Protein AF-A0A166N211-F1 (afdb_monomer_lite)

Radius of gyration: 33.01 Å; chains: 1; bounding box: 66×39×93 Å

Structure (mmCIF, N/CA/C/O backbone):
data_AF-A0A166N211-F1
#
_entry.id   AF-A0A166N211-F1
#
loop_
_atom_site.group_PDB
_atom_site.id
_atom_site.type_symbol
_atom_site.label_atom_id
_atom_site.label_alt_id
_atom_site.label_comp_id
_atom_site.label_asym_id
_atom_site.label_entity_id
_atom_site.label_seq_id
_atom_site.pdbx_PDB_ins_code
_atom_site.Cartn_x
_atom_site.Cartn_y
_atom_site.Cartn_z
_atom_site.occupancy
_atom_site.B_iso_or_equiv
_atom_site.auth_seq_id
_atom_site.auth_comp_id
_atom_site.auth_asym_id
_atom_site.auth_atom_id
_atom_site.pdbx_PDB_model_num
ATOM 1 N N . GLY A 1 1 ? 9.469 12.261 39.235 1.00 60.38 1 GLY A N 1
ATOM 2 C CA . GLY A 1 1 ? 8.439 11.315 38.749 1.00 60.38 1 GLY A CA 1
ATOM 3 C C . GLY A 1 1 ? 7.084 11.962 38.480 1.00 60.38 1 GLY A C 1
ATOM 4 O O . GLY A 1 1 ? 6.558 11.818 37.386 1.00 60.38 1 GLY A O 1
ATOM 5 N N . THR A 1 2 ? 6.512 12.691 39.442 1.00 80.88 2 THR A N 1
ATOM 6 C CA . THR A 1 2 ? 5.112 13.176 39.420 1.00 80.88 2 THR A CA 1
ATOM 7 C C . THR A 1 2 ? 4.843 14.361 38.487 1.00 80.88 2 THR A C 1
ATOM 9 O O . THR A 1 2 ? 3.782 14.424 37.873 1.00 80.88 2 THR A O 1
ATOM 12 N N . HIS A 1 3 ? 5.806 15.270 38.308 1.00 84.81 3 HIS A N 1
ATOM 13 C CA . HIS A 1 3 ? 5.633 16.460 37.462 1.00 84.81 3 HIS A CA 1
ATOM 14 C C . HIS A 1 3 ? 5.377 16.117 35.982 1.00 84.81 3 HIS A C 1
ATOM 16 O O . HIS A 1 3 ? 4.480 16.676 35.352 1.00 84.81 3 HIS A O 1
ATOM 22 N N . MET A 1 4 ? 6.117 15.144 35.436 1.00 86.56 4 MET A N 1
ATOM 23 C CA . MET A 1 4 ? 5.914 14.669 34.061 1.00 86.56 4 MET A CA 1
ATOM 24 C C . MET A 1 4 ? 4.556 13.983 33.895 1.00 86.56 4 MET A C 1
ATOM 26 O O . MET A 1 4 ? 3.842 14.265 32.937 1.00 86.56 4 MET A O 1
ATOM 30 N N . HIS A 1 5 ? 4.160 13.151 34.860 1.00 86.00 5 HIS A N 1
ATOM 31 C CA . HIS A 1 5 ? 2.848 12.507 34.869 1.00 86.00 5 HIS A CA 1
ATOM 32 C C . HIS A 1 5 ? 1.702 13.533 34.896 1.00 86.00 5 HIS A C 1
ATOM 34 O O . HIS A 1 5 ? 0.775 13.453 34.089 1.00 86.00 5 HIS A O 1
ATOM 40 N N . GLN A 1 6 ? 1.807 14.554 35.752 1.00 89.06 6 GLN A N 1
ATOM 41 C CA . GLN A 1 6 ? 0.807 15.615 35.855 1.00 89.06 6 GLN A CA 1
ATOM 42 C C . GLN A 1 6 ? 0.706 16.437 34.566 1.00 89.06 6 GLN A C 1
ATOM 44 O O . GLN A 1 6 ? -0.396 16.757 34.112 1.00 89.06 6 GLN A O 1
ATOM 49 N N . ARG A 1 7 ? 1.848 16.740 33.935 1.00 89.81 7 ARG A N 1
ATOM 50 C CA . ARG A 1 7 ? 1.893 17.431 32.642 1.00 89.81 7 ARG A CA 1
ATOM 51 C C . ARG A 1 7 ? 1.179 16.622 31.556 1.00 89.81 7 ARG A C 1
ATOM 53 O O . ARG A 1 7 ? 0.383 17.193 30.811 1.00 89.81 7 ARG A O 1
ATOM 60 N N . THR A 1 8 ? 1.397 15.307 31.513 1.00 86.81 8 THR A N 1
ATOM 61 C CA . THR A 1 8 ? 0.704 14.398 30.588 1.00 86.81 8 THR A CA 1
ATOM 62 C C . THR A 1 8 ? -0.803 14.373 30.846 1.00 86.81 8 THR A C 1
ATOM 64 O O . THR A 1 8 ? -1.574 14.599 29.915 1.00 86.81 8 THR A O 1
ATOM 67 N N . ILE A 1 9 ? -1.248 14.200 32.097 1.00 87.00 9 ILE A N 1
ATOM 68 C CA . ILE A 1 9 ? -2.682 14.193 32.441 1.00 87.00 9 ILE A CA 1
ATOM 69 C C . ILE A 1 9 ? -3.358 15.510 32.052 1.00 87.00 9 ILE A C 1
ATOM 71 O O . ILE A 1 9 ? -4.445 15.500 31.477 1.00 87.00 9 ILE A O 1
ATOM 75 N N . ASN A 1 10 ? -2.731 16.652 32.335 1.00 88.62 10 ASN A N 1
ATOM 76 C CA . ASN A 1 10 ? -3.302 17.956 32.003 1.00 88.62 10 ASN A CA 1
ATOM 77 C C . ASN A 1 10 ? -3.407 18.164 30.485 1.00 88.62 10 ASN A C 1
ATOM 79 O O . ASN A 1 10 ? -4.421 18.670 30.000 1.00 88.62 10 ASN A O 1
ATOM 83 N N . ALA A 1 11 ? -2.403 17.721 29.723 1.00 87.81 11 ALA A N 1
ATOM 84 C CA . ALA A 1 11 ? -2.455 17.739 28.264 1.00 87.81 11 ALA A CA 1
ATOM 85 C C . ALA A 1 11 ? -3.577 16.839 27.717 1.00 87.81 11 ALA A C 1
ATOM 87 O O . ALA A 1 11 ? -4.285 17.246 26.794 1.00 87.81 11 ALA A O 1
ATOM 88 N N . MET A 1 12 ? -3.787 15.658 28.311 1.00 85.94 12 MET A N 1
ATOM 89 C CA . MET A 1 12 ? -4.898 14.766 27.962 1.00 85.94 12 MET A CA 1
ATOM 90 C C . MET A 1 12 ? -6.252 15.418 28.265 1.00 85.94 12 MET A C 1
ATOM 92 O O . MET A 1 12 ? -7.091 15.506 27.372 1.00 85.94 12 MET A O 1
ATOM 96 N N . LYS A 1 13 ? -6.436 15.969 29.475 1.00 87.31 13 LYS A N 1
ATOM 97 C CA . LYS A 1 13 ? -7.666 16.673 29.884 1.00 87.31 13 LYS A CA 1
ATOM 98 C C . LYS A 1 13 ? -8.019 17.824 28.943 1.00 87.31 13 LYS A C 1
ATOM 100 O O . LYS A 1 13 ? -9.185 17.995 28.604 1.00 87.31 13 LYS A O 1
ATOM 105 N N . LYS A 1 14 ? -7.021 18.582 28.474 1.00 91.00 14 LYS A N 1
ATOM 106 C CA . LYS A 1 14 ? -7.228 19.680 27.516 1.00 91.00 14 LYS A CA 1
ATOM 107 C C . LYS A 1 14 ? -7.775 19.193 26.167 1.00 91.00 14 LYS A C 1
ATOM 109 O O . LYS A 1 14 ? -8.481 19.937 25.495 1.00 91.00 14 LYS A O 1
ATOM 114 N N . ARG A 1 15 ? -7.461 17.957 25.762 1.00 89.25 15 ARG A N 1
ATOM 115 C CA . ARG A 1 15 ? -7.912 17.360 24.493 1.00 89.25 15 ARG A CA 1
ATOM 116 C C . ARG A 1 15 ? -9.254 16.636 24.606 1.00 89.25 15 ARG A C 1
ATOM 118 O O . ARG A 1 15 ? -9.926 16.493 23.587 1.00 89.25 15 ARG A O 1
ATOM 125 N N . THR A 1 16 ? -9.661 16.229 25.812 1.00 89.94 16 THR A N 1
ATOM 126 C CA . THR A 1 16 ? -10.916 15.500 26.057 1.00 89.94 16 THR A CA 1
ATOM 127 C C . THR A 1 16 ? -12.136 16.138 25.379 1.00 89.94 16 THR A C 1
ATOM 129 O O . THR A 1 16 ? -12.809 15.422 24.644 1.00 89.94 16 THR A O 1
ATOM 132 N N . PRO A 1 17 ? -12.408 17.456 25.499 1.00 92.12 17 PRO A N 1
ATOM 133 C CA . PRO A 1 17 ? -13.598 18.053 24.886 1.00 92.12 17 PRO A CA 1
ATOM 134 C C . PRO A 1 17 ? -13.617 17.934 23.359 1.00 92.12 17 PRO A C 1
ATOM 136 O O . PRO A 1 17 ? -14.657 17.649 22.764 1.00 92.12 17 PRO A O 1
ATOM 139 N N . THR A 1 18 ? -12.459 18.117 22.720 1.00 93.44 18 THR A N 1
ATOM 140 C CA . THR A 1 18 ? -12.312 17.991 21.266 1.00 93.44 18 THR A CA 1
ATOM 141 C C . THR A 1 18 ? -12.567 16.558 20.814 1.00 93.44 18 THR A C 1
ATOM 143 O O . THR A 1 18 ? -13.309 16.347 19.856 1.00 93.44 18 THR A O 1
ATOM 146 N N . ILE A 1 19 ? -12.011 15.575 21.529 1.00 92.31 19 ILE A N 1
ATOM 147 C CA . ILE A 1 19 ? -12.216 14.151 21.234 1.00 92.31 19 ILE A CA 1
ATOM 148 C C . ILE A 1 19 ? -13.693 13.782 21.421 1.00 92.31 19 ILE A C 1
ATOM 150 O O . ILE A 1 19 ? -14.293 13.190 20.529 1.00 92.31 19 ILE A O 1
ATOM 154 N N . THR A 1 20 ? -14.323 14.200 22.520 1.00 93.62 20 THR A N 1
ATOM 155 C CA . THR A 1 20 ? -15.753 13.952 22.759 1.00 93.62 20 THR A CA 1
ATOM 156 C C . THR A 1 20 ? -16.630 14.581 21.673 1.00 93.62 20 THR A C 1
ATOM 158 O O . THR A 1 20 ? -17.598 13.963 21.234 1.00 93.62 20 THR A O 1
ATOM 161 N N . ARG A 1 21 ? -16.299 15.788 21.192 1.00 95.19 21 ARG A N 1
ATOM 162 C CA . ARG A 1 21 ? -17.009 16.413 20.064 1.00 95.19 21 ARG A CA 1
ATOM 163 C C . ARG A 1 21 ? -16.846 15.605 18.774 1.00 95.19 21 ARG A C 1
ATOM 165 O O . ARG A 1 21 ? -17.828 15.421 18.060 1.00 95.19 21 ARG A O 1
ATOM 172 N N . ALA A 1 22 ? -15.645 15.105 18.492 1.00 94.81 22 ALA A N 1
ATOM 173 C CA . ALA A 1 22 ? -15.400 14.248 17.335 1.00 94.81 22 ALA A CA 1
ATOM 174 C C . ALA A 1 22 ? -16.213 12.943 17.409 1.00 94.81 22 ALA A C 1
ATOM 176 O O . ALA A 1 22 ? -16.868 12.592 16.432 1.00 94.81 22 ALA A O 1
ATOM 177 N N . ILE A 1 23 ? -16.261 12.294 18.580 1.00 94.31 23 ILE A N 1
ATOM 178 C CA . ILE A 1 23 ? -17.071 11.085 18.807 1.00 94.31 23 ILE A CA 1
ATOM 179 C C . ILE A 1 23 ? -18.559 11.366 18.575 1.00 94.31 23 ILE A C 1
ATOM 181 O O . ILE A 1 23 ? -19.226 10.611 17.875 1.00 94.31 23 ILE A O 1
ATOM 185 N N . LYS A 1 24 ? -19.088 12.482 19.096 1.00 96.19 24 LYS A N 1
ATOM 186 C CA . LYS A 1 24 ? -20.490 12.873 18.861 1.00 96.19 24 LYS A CA 1
ATOM 187 C C . LYS A 1 24 ? -20.800 13.037 17.372 1.00 96.19 24 LYS A C 1
ATOM 189 O O . LYS A 1 24 ? -21.819 12.535 16.905 1.00 96.19 24 LYS A O 1
ATOM 194 N N . ASN A 1 25 ? -19.920 13.711 16.632 1.00 96.81 25 ASN A N 1
ATOM 195 C CA . ASN A 1 25 ? -20.077 13.885 15.188 1.00 96.81 25 ASN A CA 1
ATOM 196 C C . ASN A 1 25 ? -20.030 12.541 14.450 1.00 96.81 25 ASN A C 1
ATOM 198 O O . ASN A 1 25 ? -20.858 12.294 13.577 1.00 96.81 25 ASN A O 1
ATOM 202 N N . TYR A 1 26 ? -19.096 11.665 14.820 1.00 94.38 26 TYR A N 1
ATOM 203 C CA . TYR A 1 26 ? -18.985 10.321 14.259 1.00 94.38 26 TYR A CA 1
ATOM 204 C C . TYR A 1 26 ? -20.253 9.489 14.507 1.00 94.38 26 TYR A C 1
ATOM 206 O O . TYR A 1 26 ? -20.821 8.943 13.563 1.00 94.38 26 TYR A O 1
ATOM 214 N N . ASN A 1 27 ? -20.766 9.460 15.741 1.00 95.31 27 ASN A N 1
ATOM 215 C CA . ASN A 1 27 ? -21.992 8.726 16.071 1.00 95.31 27 ASN A CA 1
ATOM 216 C C . ASN A 1 27 ? -23.205 9.275 15.304 1.00 95.31 27 ASN A C 1
ATOM 218 O O . ASN A 1 27 ? -24.021 8.503 14.803 1.00 95.31 27 ASN A O 1
ATOM 222 N N . ALA A 1 28 ? -23.299 10.599 15.131 1.00 96.56 28 ALA A N 1
ATOM 223 C CA . ALA A 1 28 ? -24.345 11.210 14.310 1.00 96.56 28 ALA A CA 1
ATOM 224 C C . ALA A 1 28 ? -24.273 10.755 12.839 1.00 96.56 28 ALA A C 1
ATOM 226 O O . ALA A 1 28 ? -25.307 10.508 12.213 1.00 96.56 28 ALA A O 1
ATOM 227 N N . LEU A 1 29 ? -23.065 10.594 12.286 1.00 95.75 29 LEU A N 1
ATOM 228 C CA . LEU A 1 29 ? -22.868 10.039 10.945 1.00 95.75 29 LEU A CA 1
ATOM 229 C C . LEU A 1 29 ? -23.247 8.556 10.877 1.00 95.75 29 LEU A C 1
ATOM 231 O O . LEU A 1 29 ? -23.920 8.163 9.927 1.00 95.75 29 LEU A O 1
ATOM 235 N N . CYS A 1 30 ? -22.902 7.755 11.889 1.00 93.19 30 CYS A N 1
ATOM 236 C CA . CYS A 1 30 ? -23.312 6.348 11.970 1.00 93.19 30 CYS A CA 1
ATOM 237 C C . CYS A 1 30 ? -24.841 6.214 11.961 1.00 93.19 30 CYS A C 1
ATOM 239 O O . CYS A 1 30 ? -25.397 5.420 11.203 1.00 93.19 30 CYS A O 1
ATOM 241 N N . GLN A 1 31 ? -25.546 7.054 12.723 1.00 94.62 31 GLN A N 1
ATOM 242 C CA . GLN A 1 31 ? -27.011 7.094 12.722 1.00 94.62 31 GLN A CA 1
ATOM 243 C C . GLN A 1 31 ? -27.583 7.539 11.371 1.00 94.62 31 GLN A C 1
ATOM 245 O O . GLN A 1 31 ? -28.560 6.961 10.891 1.00 94.62 31 GLN A O 1
ATOM 250 N N . LYS A 1 32 ? -26.973 8.541 10.725 1.00 94.94 32 LYS A N 1
ATOM 251 C CA . LYS A 1 32 ? -27.371 8.974 9.378 1.00 94.94 32 LYS A CA 1
ATOM 252 C C . LYS A 1 32 ? -27.195 7.845 8.358 1.00 94.94 32 LYS A C 1
ATOM 254 O O . LYS A 1 32 ? -28.096 7.620 7.557 1.00 94.94 32 LYS A O 1
ATOM 259 N N . LEU A 1 33 ? -26.086 7.110 8.418 1.00 92.06 33 LEU A N 1
ATOM 260 C CA . LEU A 1 33 ? -25.819 5.962 7.549 1.00 92.06 33 LEU A CA 1
ATOM 261 C C . LEU A 1 33 ? -26.825 4.831 7.770 1.00 92.06 33 LEU A C 1
ATOM 263 O O . LEU A 1 33 ? -27.360 4.313 6.795 1.00 92.06 33 LEU A O 1
ATOM 267 N N . LYS A 1 34 ? -27.160 4.506 9.027 1.00 90.62 34 LYS A N 1
ATOM 268 C CA . LYS A 1 34 ? -28.210 3.523 9.353 1.00 90.62 34 LYS A CA 1
ATOM 269 C C . LYS A 1 34 ? -29.553 3.877 8.706 1.00 90.62 34 LYS A C 1
ATOM 271 O O . LYS A 1 34 ? -30.222 2.992 8.191 1.00 90.62 34 LYS A O 1
ATOM 276 N N . ARG A 1 35 ? -29.928 5.162 8.688 1.00 92.62 35 ARG A N 1
ATOM 277 C CA . ARG A 1 35 ? -31.180 5.640 8.067 1.00 92.62 35 ARG A CA 1
ATOM 278 C C . ARG A 1 35 ? -31.154 5.613 6.539 1.00 92.62 35 ARG A C 1
ATOM 280 O O . ARG A 1 35 ? -32.191 5.408 5.926 1.00 92.62 35 ARG A O 1
ATOM 287 N N . LEU A 1 36 ? -29.993 5.863 5.936 1.00 93.12 36 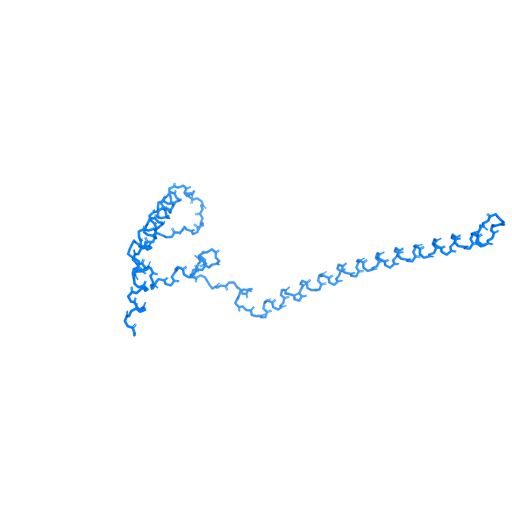LEU A N 1
ATOM 288 C CA . LEU A 1 36 ? -29.823 5.892 4.480 1.00 93.12 36 LEU A CA 1
ATOM 289 C C . LEU A 1 36 ? -29.537 4.511 3.877 1.00 93.12 36 LEU A C 1
ATOM 291 O O . LEU A 1 36 ? -29.488 4.392 2.655 1.00 93.12 36 LEU A O 1
ATOM 295 N N . ARG A 1 37 ? -29.314 3.482 4.705 1.00 89.00 37 ARG A N 1
ATOM 296 C CA . ARG A 1 37 ? -28.948 2.143 4.240 1.00 89.00 37 ARG A CA 1
ATOM 297 C C . ARG A 1 37 ? -30.079 1.536 3.395 1.00 89.00 37 ARG A C 1
ATOM 299 O O . ARG A 1 37 ? -31.174 1.334 3.918 1.00 89.00 37 ARG A O 1
ATOM 306 N N . PRO A 1 38 ? -29.813 1.175 2.125 1.00 90.94 38 PRO A N 1
ATOM 307 C CA . PRO A 1 38 ? -30.753 0.402 1.320 1.00 90.94 38 PRO A CA 1
ATOM 308 C C . PRO A 1 38 ? -30.982 -0.984 1.931 1.00 90.94 38 PRO A C 1
ATOM 310 O O . PRO A 1 38 ? -30.032 -1.609 2.407 1.00 90.94 38 PRO A O 1
ATOM 313 N N . SER A 1 39 ? -32.211 -1.503 1.853 1.00 84.06 39 SER A N 1
ATOM 314 C CA . SER A 1 39 ? -32.569 -2.845 2.349 1.00 84.06 39 SER A CA 1
ATOM 315 C C . SER A 1 39 ? -31.793 -3.979 1.668 1.00 84.06 39 SER A C 1
ATOM 317 O O . SER A 1 39 ? -31.639 -5.052 2.240 1.00 84.06 39 SER A O 1
ATOM 319 N N . THR A 1 40 ? -31.271 -3.734 0.467 1.00 87.62 40 THR A N 1
ATOM 320 C CA . THR A 1 40 ? -30.472 -4.682 -0.318 1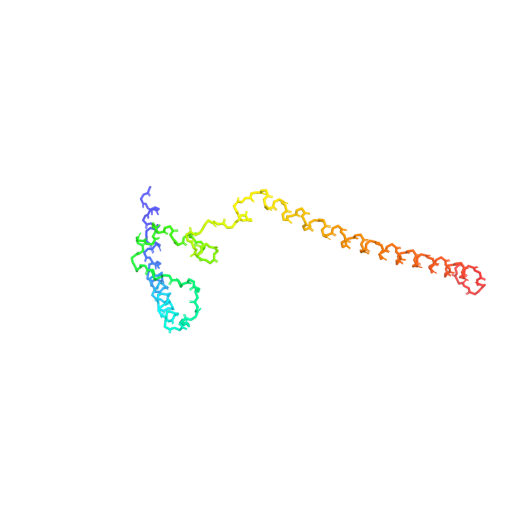.00 87.62 40 THR A CA 1
ATOM 321 C C . THR A 1 40 ? -28.989 -4.692 0.054 1.00 87.62 40 THR A C 1
ATOM 323 O O . THR A 1 40 ? -28.263 -5.593 -0.361 1.00 87.62 40 TH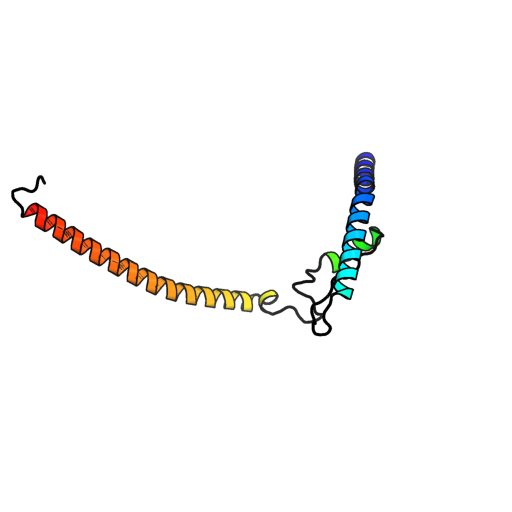R A O 1
ATOM 326 N N . SER A 1 41 ? -28.507 -3.702 0.812 1.00 81.25 41 SER A N 1
ATOM 327 C CA . SER A 1 41 ? -27.084 -3.589 1.128 1.00 81.25 41 SER A CA 1
ATOM 328 C C . SER A 1 41 ? -26.710 -4.485 2.303 1.00 81.25 41 SER A C 1
ATOM 330 O O . SER A 1 41 ? -27.219 -4.311 3.412 1.00 81.25 41 SER A O 1
ATOM 332 N N . GLN A 1 42 ? -25.762 -5.395 2.080 1.00 79.44 42 GLN A N 1
ATOM 333 C CA . GLN A 1 42 ? -25.148 -6.233 3.117 1.00 79.44 42 GLN A CA 1
ATOM 334 C C . GLN A 1 42 ? -23.892 -5.596 3.733 1.00 79.44 42 GLN A C 1
ATOM 336 O O . GLN A 1 42 ? -23.289 -6.181 4.625 1.00 79.44 42 GLN A O 1
ATOM 341 N N . PHE A 1 43 ? -23.509 -4.390 3.295 1.00 78.12 43 PHE A N 1
ATOM 342 C CA . PHE A 1 43 ? -22.290 -3.737 3.765 1.00 78.12 43 PHE A CA 1
ATOM 343 C C . PHE A 1 43 ? -22.321 -3.520 5.294 1.00 78.12 43 PHE A C 1
ATOM 345 O O . PHE A 1 43 ? -23.330 -3.016 5.812 1.00 78.12 43 PHE A O 1
ATOM 352 N N . PRO A 1 44 ? -21.250 -3.888 6.024 1.00 78.19 44 PRO A N 1
ATOM 353 C CA . PRO A 1 44 ? -21.155 -3.692 7.468 1.00 78.19 44 PRO A CA 1
ATOM 354 C C . PRO A 1 44 ? -21.239 -2.199 7.792 1.00 78.19 44 PRO A C 1
ATOM 356 O O . PRO A 1 44 ? -20.539 -1.372 7.207 1.00 78.19 44 PRO A O 1
ATOM 359 N N . LEU A 1 45 ? -22.117 -1.825 8.720 1.00 84.44 45 LEU A N 1
ATOM 360 C CA . LEU A 1 45 ? -22.188 -0.437 9.162 1.00 84.44 45 LEU A CA 1
ATOM 361 C C . LEU A 1 45 ? -21.226 -0.211 10.328 1.00 84.44 45 LEU A C 1
ATOM 363 O O . LEU A 1 45 ? -21.124 -1.077 11.194 1.00 84.44 45 LEU A O 1
ATOM 367 N N . PRO A 1 46 ? -20.580 0.964 10.399 1.00 86.12 46 PRO A N 1
ATOM 368 C CA . PRO A 1 46 ? -19.797 1.335 11.565 1.00 86.12 46 PRO A CA 1
ATOM 369 C C . PRO A 1 46 ? -20.667 1.384 12.830 1.00 86.12 46 PRO A C 1
ATOM 371 O O . PRO A 1 46 ? -21.818 1.842 12.803 1.00 86.12 46 PRO A O 1
ATOM 374 N N . GLU A 1 47 ? -20.098 0.927 13.942 1.00 85.88 47 GLU A N 1
ATOM 375 C CA . GLU A 1 47 ? -20.735 0.959 15.257 1.00 85.88 47 GLU A CA 1
ATOM 376 C C . GLU A 1 47 ? -20.517 2.299 15.960 1.00 85.88 47 GLU A C 1
ATOM 378 O O . GLU A 1 47 ? -19.497 2.961 15.790 1.00 85.88 47 GLU A O 1
ATOM 383 N N . GLU A 1 48 ? -21.483 2.704 16.782 1.00 90.62 48 GLU A N 1
ATOM 384 C CA . GLU A 1 48 ? -21.370 3.933 17.566 1.00 90.62 48 GLU A CA 1
ATOM 385 C C . GLU A 1 48 ? -20.362 3.755 18.708 1.00 90.62 48 GLU A C 1
ATOM 387 O O . GLU A 1 48 ? -20.351 2.745 19.408 1.00 90.62 48 GLU A O 1
ATOM 392 N N . LEU A 1 49 ? -19.529 4.770 18.926 1.00 91.69 49 LEU A N 1
ATOM 393 C CA . LEU A 1 49 ? -18.495 4.758 19.953 1.00 91.69 49 LEU A CA 1
ATOM 394 C C . LEU A 1 49 ? -19.021 5.296 21.286 1.00 91.69 49 LEU A C 1
ATOM 396 O O . LEU A 1 49 ? -19.804 6.249 21.331 1.00 91.69 49 LEU A O 1
ATOM 400 N N . SER A 1 50 ? -18.524 4.734 22.390 1.00 90.25 50 SER A N 1
ATOM 401 C CA . SER A 1 50 ? -18.804 5.254 23.731 1.00 90.25 50 SER A CA 1
ATOM 402 C C . SER A 1 50 ? -18.268 6.679 23.902 1.00 90.25 50 SER A C 1
ATOM 404 O O . SER A 1 50 ? -17.156 7.000 23.485 1.00 90.25 50 SER A O 1
ATOM 406 N N . LEU A 1 51 ? -19.047 7.541 24.561 1.00 89.38 51 LEU A N 1
ATOM 407 C CA . LEU A 1 51 ? -18.610 8.893 24.925 1.00 89.38 51 LEU A CA 1
ATOM 408 C C . LEU A 1 51 ? -17.628 8.901 26.103 1.00 89.38 51 LEU A C 1
ATOM 410 O O . LEU A 1 51 ? -16.923 9.895 26.298 1.00 89.38 51 LEU A O 1
ATOM 414 N N . ASP A 1 52 ? -17.570 7.817 26.877 1.00 89.19 52 ASP A N 1
ATOM 415 C CA . ASP A 1 52 ? -16.558 7.648 27.911 1.00 89.19 52 ASP A CA 1
ATOM 416 C C . ASP A 1 52 ? -15.272 7.078 27.300 1.00 89.19 52 ASP A C 1
ATOM 418 O O . ASP A 1 52 ? -15.177 5.914 26.901 1.00 89.19 52 ASP A O 1
ATOM 422 N N . LEU A 1 53 ? -14.246 7.931 27.272 1.00 85.81 53 LEU A N 1
ATOM 423 C CA . LEU A 1 53 ? -12.936 7.628 26.703 1.00 85.81 53 LEU A CA 1
ATOM 424 C C . LEU A 1 53 ? -12.236 6.445 27.386 1.00 85.81 53 LEU A C 1
ATOM 426 O O . LEU A 1 53 ? -11.357 5.837 26.777 1.00 85.81 53 LEU A O 1
ATOM 430 N N . LYS A 1 54 ? -12.596 6.099 28.630 1.00 84.88 54 LYS A N 1
ATOM 431 C CA . LYS A 1 54 ? -12.023 4.928 29.312 1.00 84.88 54 LYS A CA 1
ATOM 432 C C . LYS A 1 54 ? -12.415 3.629 28.620 1.00 84.88 54 LYS A C 1
ATOM 434 O O . LYS A 1 54 ? -11.566 2.754 28.472 1.00 84.88 54 LYS A O 1
ATOM 439 N N . HIS A 1 55 ? -13.663 3.534 28.164 1.00 85.31 55 HIS A N 1
ATOM 440 C CA . HIS A 1 55 ? -14.144 2.375 27.419 1.00 85.31 55 HIS A CA 1
ATOM 441 C C . HIS A 1 55 ? -13.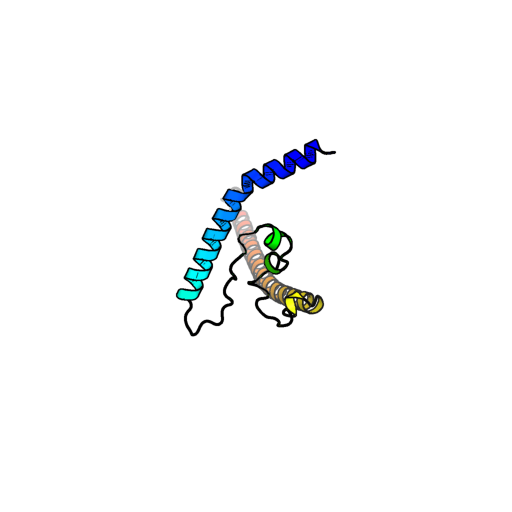476 2.274 26.047 1.00 85.31 55 HIS A C 1
ATOM 443 O O . HIS A 1 55 ? -13.167 1.174 25.610 1.00 85.31 55 HIS A O 1
ATOM 449 N N . LEU A 1 56 ? -13.171 3.408 25.408 1.00 84.31 56 LEU A N 1
ATOM 450 C CA . LEU A 1 56 ? -12.455 3.420 24.129 1.00 84.31 56 LEU A CA 1
ATOM 451 C C . LEU A 1 56 ? -10.991 2.999 24.263 1.00 84.31 56 LEU A C 1
ATOM 453 O O . LEU A 1 56 ? -10.458 2.357 23.367 1.00 84.31 56 LEU A O 1
ATOM 457 N N . ARG A 1 57 ? -10.333 3.331 25.379 1.00 80.19 57 ARG A N 1
ATOM 458 C CA . ARG A 1 57 ? -8.910 3.016 25.575 1.00 80.19 57 ARG A CA 1
ATOM 459 C C . ARG A 1 57 ? -8.610 1.517 25.489 1.00 80.19 57 ARG A C 1
ATOM 461 O O . ARG A 1 57 ? -7.530 1.154 25.043 1.00 80.19 57 ARG A O 1
ATOM 468 N N . ASN A 1 58 ? -9.540 0.683 25.943 1.00 77.31 58 ASN A N 1
ATOM 469 C CA . ASN A 1 58 ? -9.373 -0.767 26.007 1.00 77.31 58 ASN A CA 1
ATOM 470 C C . ASN A 1 58 ? -10.242 -1.492 24.962 1.00 77.31 58 ASN A C 1
ATOM 472 O O . ASN A 1 58 ? -10.535 -2.671 25.135 1.00 77.31 58 ASN A O 1
ATOM 476 N N . ASN A 1 59 ? -10.734 -0.786 23.939 1.00 79.88 59 ASN A N 1
ATOM 477 C CA . ASN A 1 59 ? -11.587 -1.389 22.925 1.00 79.88 59 ASN A CA 1
ATOM 478 C C . ASN A 1 59 ? -10.753 -1.861 21.728 1.00 79.88 59 ASN A C 1
ATOM 480 O O . ASN A 1 59 ? -10.409 -1.064 20.854 1.00 79.88 59 ASN A O 1
ATOM 484 N N . ASP A 1 60 ? -10.479 -3.163 21.674 1.00 73.56 60 ASP A N 1
ATOM 485 C CA . ASP A 1 60 ? -9.714 -3.788 20.591 1.00 73.56 60 ASP A CA 1
ATOM 486 C C . ASP A 1 60 ? -10.382 -3.636 19.217 1.00 73.56 60 ASP A C 1
ATOM 488 O O . ASP A 1 60 ? -9.692 -3.675 18.199 1.00 73.56 60 ASP A O 1
ATOM 492 N N . SER A 1 61 ? -11.702 -3.410 19.152 1.00 72.94 61 SER A N 1
ATOM 493 C CA . SER A 1 61 ? -12.399 -3.229 17.872 1.00 72.94 61 SER A CA 1
ATOM 494 C C . SER A 1 61 ? -11.997 -1.943 17.147 1.00 72.94 61 SER A C 1
ATOM 496 O O . SER A 1 61 ? -12.033 -1.910 15.921 1.00 72.94 61 SER A O 1
ATOM 498 N N . LEU A 1 62 ? -11.527 -0.916 17.868 1.00 75.50 62 LEU A N 1
ATOM 499 C CA . LEU A 1 62 ? -11.020 0.327 17.270 1.00 75.50 62 LEU A CA 1
ATOM 500 C C . LEU A 1 62 ? -9.737 0.124 16.460 1.00 75.50 62 LEU A C 1
ATOM 502 O O . LEU A 1 62 ? -9.425 0.938 15.594 1.00 75.50 62 LEU A O 1
ATOM 506 N N . MET A 1 63 ? -8.986 -0.931 16.776 1.00 73.94 63 MET A N 1
ATOM 507 C CA . MET A 1 63 ? -7.734 -1.280 16.107 1.00 73.94 63 MET A CA 1
ATOM 508 C C . MET A 1 63 ? -7.947 -2.327 15.006 1.00 73.94 63 MET A C 1
ATOM 510 O O . MET A 1 63 ? -6.995 -2.673 14.308 1.00 73.94 63 MET A O 1
ATOM 514 N N . ARG A 1 64 ? -9.175 -2.844 14.847 1.00 66.81 64 ARG A N 1
ATOM 515 C CA . ARG A 1 64 ? -9.527 -3.765 13.764 1.00 66.81 64 ARG A CA 1
ATOM 516 C C . ARG A 1 64 ? -9.824 -2.976 12.501 1.00 66.81 64 ARG A C 1
ATOM 518 O O . ARG A 1 64 ? -10.528 -1.968 12.529 1.00 66.81 64 ARG A O 1
ATOM 525 N N . ASP A 1 65 ? -9.324 -3.474 11.379 1.00 64.44 65 ASP A N 1
ATOM 526 C CA . ASP A 1 65 ? -9.664 -2.923 10.077 1.00 64.44 65 ASP A CA 1
ATOM 527 C C . ASP A 1 65 ? -11.056 -3.429 9.667 1.00 64.44 65 ASP A C 1
ATOM 529 O O . ASP A 1 65 ? -11.209 -4.472 9.025 1.00 64.44 65 ASP A O 1
ATOM 533 N N . VAL A 1 66 ? -12.087 -2.704 10.117 1.00 57.94 66 VAL A N 1
ATOM 534 C CA . VAL A 1 66 ? -13.517 -3.024 9.930 1.00 57.94 66 VAL A CA 1
ATOM 535 C C . VAL A 1 66 ? -13.876 -3.222 8.450 1.00 57.94 66 VAL A C 1
ATOM 537 O O . VAL A 1 66 ? -14.860 -3.885 8.138 1.00 57.94 66 VAL A O 1
ATOM 540 N N . TYR A 1 67 ? -13.071 -2.683 7.528 1.00 57.22 67 TYR A N 1
ATOM 541 C CA . TYR A 1 67 ? -13.310 -2.761 6.087 1.00 57.22 67 TYR A CA 1
ATOM 542 C C . TYR A 1 67 ? -12.579 -3.914 5.387 1.00 57.22 67 TYR A C 1
ATOM 544 O O . TYR A 1 67 ? -12.923 -4.230 4.249 1.00 57.22 67 TYR A O 1
ATOM 552 N N . ILE A 1 68 ? -11.606 -4.556 6.044 1.00 55.88 68 ILE A N 1
ATOM 553 C CA . ILE A 1 68 ? -10.874 -5.715 5.503 1.00 55.88 68 ILE A CA 1
ATOM 554 C C . ILE A 1 68 ? -11.400 -7.027 6.100 1.00 55.88 68 ILE A C 1
ATOM 556 O O . ILE A 1 68 ? -11.456 -8.035 5.402 1.00 55.88 68 ILE A O 1
ATOM 560 N N . ALA A 1 69 ? -11.816 -7.015 7.369 1.00 55.53 69 ALA A N 1
ATOM 561 C CA . ALA A 1 69 ? -12.246 -8.200 8.113 1.00 55.53 69 ALA A CA 1
ATOM 562 C C . ALA A 1 69 ? -13.632 -7.985 8.740 1.00 55.53 69 ALA A C 1
ATOM 564 O O . ALA A 1 69 ? -13.810 -8.054 9.953 1.00 55.53 69 ALA A O 1
ATOM 565 N N . ALA A 1 70 ? -14.614 -7.646 7.907 1.00 52.12 70 ALA A N 1
ATOM 566 C CA . ALA A 1 70 ? -15.977 -7.362 8.351 1.00 52.12 70 ALA A CA 1
ATOM 567 C C . ALA A 1 70 ? -16.790 -8.595 8.792 1.00 52.12 70 ALA A C 1
ATOM 569 O O . ALA A 1 70 ? -17.923 -8.431 9.243 1.00 52.12 70 ALA A O 1
ATOM 570 N N . GLY A 1 71 ? -16.260 -9.807 8.625 1.00 58.34 71 GLY A N 1
ATOM 571 C CA . GLY A 1 71 ? -16.923 -11.050 9.010 1.00 58.34 71 GLY A CA 1
ATOM 572 C C . GLY A 1 71 ? -16.164 -11.777 10.115 1.00 58.34 71 GLY A C 1
ATOM 573 O O . GLY A 1 71 ? -14.949 -11.632 10.226 1.00 58.34 71 GLY A O 1
ATOM 574 N N . ASP A 1 72 ? -16.884 -12.610 10.870 1.00 57.69 72 ASP A N 1
ATOM 575 C CA . ASP A 1 72 ? -16.306 -13.702 11.676 1.00 57.69 72 ASP A CA 1
ATOM 576 C C . ASP A 1 72 ? -15.687 -14.811 10.791 1.00 57.69 72 ASP A C 1
ATOM 578 O O . ASP A 1 72 ? -15.230 -15.835 11.295 1.00 57.69 72 ASP A O 1
ATOM 582 N N . ASP A 1 73 ? -15.686 -14.621 9.469 1.00 68.38 73 ASP A N 1
ATOM 583 C CA . ASP A 1 73 ? -15.071 -15.522 8.507 1.00 68.38 73 ASP A CA 1
ATOM 584 C C . ASP A 1 73 ? -13.545 -15.493 8.625 1.00 68.38 73 ASP A C 1
ATOM 586 O O . ASP A 1 73 ? -12.926 -14.445 8.849 1.00 68.38 73 ASP A O 1
ATOM 590 N N . ASP A 1 74 ? -12.929 -16.657 8.413 1.00 71.50 74 ASP A N 1
ATOM 591 C CA . ASP A 1 74 ? -11.477 -16.763 8.368 1.00 71.50 74 ASP A CA 1
ATOM 592 C C . ASP A 1 74 ? -10.907 -15.777 7.332 1.00 71.50 74 ASP A C 1
ATOM 594 O O . ASP A 1 74 ? -11.395 -15.706 6.195 1.00 71.50 74 ASP A O 1
ATOM 598 N N . PRO A 1 75 ? -9.857 -15.008 7.683 1.00 73.62 75 PRO A N 1
ATOM 599 C CA . PRO A 1 75 ? -9.308 -14.032 6.763 1.00 73.62 75 PRO A CA 1
ATOM 600 C C . PRO A 1 75 ? -8.799 -14.733 5.496 1.00 73.62 75 PRO A C 1
ATOM 602 O O . PRO A 1 75 ? -8.219 -15.823 5.576 1.00 73.62 75 PRO A O 1
ATOM 605 N N . PRO A 1 76 ? -8.960 -14.111 4.315 1.00 81.75 76 PRO A N 1
ATOM 606 C CA . PRO A 1 76 ? -8.687 -14.778 3.051 1.00 81.75 76 PRO A CA 1
ATOM 607 C C . PRO A 1 76 ? -7.223 -15.225 2.961 1.00 81.75 76 PRO A C 1
ATOM 609 O O . PRO A 1 76 ? -6.315 -14.532 3.420 1.00 81.75 76 PRO A O 1
ATOM 612 N N . ALA A 1 77 ? -6.973 -16.366 2.312 1.00 85.88 77 ALA A N 1
ATOM 613 C CA . ALA A 1 77 ? -5.654 -17.006 2.304 1.00 85.88 77 ALA A CA 1
ATOM 614 C C . ALA A 1 77 ? -4.532 -16.131 1.713 1.00 85.88 77 ALA A C 1
ATOM 616 O O . ALA A 1 77 ? -3.379 -16.248 2.113 1.00 85.88 77 ALA A O 1
ATOM 617 N N . TRP A 1 78 ? -4.841 -15.195 0.809 1.00 87.88 78 TRP A N 1
ATOM 618 C CA . TRP A 1 78 ? -3.842 -14.236 0.322 1.00 87.88 78 TRP A CA 1
ATOM 619 C C . TRP A 1 78 ? -3.344 -13.288 1.427 1.00 87.88 78 TRP A C 1
ATOM 621 O O . TRP A 1 78 ? -2.242 -12.755 1.322 1.00 87.88 78 TRP A O 1
ATOM 631 N N . LEU A 1 79 ? -4.107 -13.092 2.502 1.00 79.38 79 LEU A N 1
ATOM 632 C CA . LEU A 1 79 ? -3.728 -12.274 3.651 1.00 79.38 79 LEU A CA 1
ATOM 633 C C . LEU A 1 79 ? -2.988 -13.093 4.717 1.00 79.38 79 LEU A C 1
ATOM 635 O O . LEU A 1 79 ? -2.002 -12.622 5.281 1.00 79.38 79 LEU A O 1
ATOM 639 N N . THR A 1 80 ? -3.414 -14.331 4.964 1.00 83.69 80 THR A N 1
ATOM 640 C CA . THR A 1 80 ? -2.903 -15.175 6.058 1.00 83.69 80 THR A CA 1
ATOM 641 C C . THR A 1 80 ? -1.783 -16.112 5.610 1.00 83.69 80 THR A C 1
ATOM 643 O O . THR A 1 80 ? -0.718 -16.130 6.229 1.00 83.69 80 THR A O 1
ATOM 646 N N . ASP A 1 81 ? -1.927 -16.790 4.472 1.00 85.50 81 ASP A N 1
ATOM 647 C CA . ASP A 1 81 ? -0.982 -17.798 3.983 1.00 85.50 81 ASP A CA 1
ATOM 648 C C . ASP A 1 81 ? 0.180 -17.184 3.175 1.00 85.50 81 ASP A C 1
ATOM 650 O O . ASP A 1 81 ? 0.028 -16.558 2.118 1.00 85.50 81 ASP A O 1
ATOM 654 N N . VAL A 1 82 ? 1.398 -17.391 3.680 1.00 87.94 82 VAL A N 1
ATOM 655 C CA . VAL A 1 82 ? 2.650 -16.957 3.045 1.00 87.94 82 VAL A CA 1
ATOM 656 C C . VAL A 1 82 ? 2.863 -17.628 1.686 1.00 87.94 82 VAL A C 1
ATOM 658 O O . VAL A 1 82 ? 3.372 -16.980 0.769 1.00 87.94 82 VAL A O 1
ATOM 661 N N . ASN A 1 83 ? 2.499 -18.900 1.540 1.00 92.00 83 ASN A N 1
ATOM 662 C CA . ASN A 1 83 ? 2.685 -19.656 0.305 1.00 92.00 83 ASN A CA 1
ATOM 663 C C . ASN A 1 83 ? 1.746 -19.157 -0.788 1.00 92.00 83 ASN A C 1
ATOM 665 O O . ASN A 1 83 ? 2.198 -18.950 -1.912 1.00 92.00 83 ASN A O 1
ATOM 669 N N . VAL A 1 84 ? 0.493 -18.841 -0.447 1.00 94.06 84 VAL A N 1
ATOM 670 C CA . VAL A 1 84 ? -0.447 -18.199 -1.381 1.00 94.06 84 VAL A CA 1
ATOM 671 C C . VAL A 1 84 ? 0.109 -16.861 -1.863 1.00 94.06 84 VAL A C 1
ATOM 673 O O . VAL A 1 84 ? 0.156 -16.608 -3.066 1.00 94.06 84 VAL A O 1
ATOM 676 N N . ARG A 1 85 ? 0.638 -16.022 -0.962 1.00 92.56 85 ARG A N 1
ATOM 677 C CA . ARG A 1 85 ? 1.277 -14.755 -1.366 1.00 92.56 85 ARG A CA 1
ATOM 678 C C . ARG A 1 85 ? 2.500 -14.951 -2.254 1.00 92.56 85 ARG A C 1
ATOM 680 O O . ARG A 1 85 ? 2.719 -14.160 -3.169 1.00 92.56 85 ARG A O 1
ATOM 687 N N . LYS A 1 86 ? 3.334 -15.952 -1.964 1.00 91.94 86 LYS A N 1
ATOM 688 C CA . LYS A 1 86 ? 4.487 -16.292 -2.809 1.00 91.94 86 LYS A CA 1
ATOM 689 C C . LYS A 1 86 ? 4.029 -16.747 -4.195 1.00 91.94 86 LYS A C 1
ATOM 691 O O . LYS A 1 86 ? 4.580 -16.260 -5.174 1.00 91.94 86 LYS A O 1
ATOM 696 N N . GLY A 1 87 ? 2.999 -17.588 -4.270 1.00 97.38 87 GLY A N 1
ATOM 697 C CA . GLY A 1 87 ? 2.405 -18.048 -5.524 1.00 97.38 87 GLY A CA 1
ATOM 698 C C . GLY A 1 87 ? 1.856 -16.901 -6.372 1.00 97.38 87 GLY A C 1
ATOM 699 O O . GLY A 1 87 ? 2.222 -16.783 -7.535 1.00 97.38 87 GLY A O 1
ATOM 700 N N . ILE A 1 88 ? 1.071 -15.994 -5.778 1.00 96.00 88 ILE A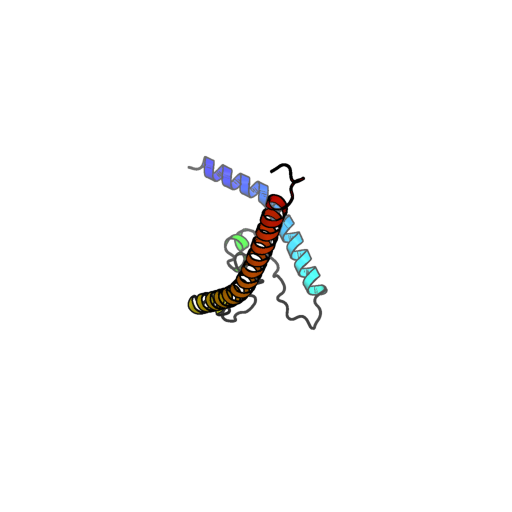 N 1
ATOM 701 C CA . ILE A 1 88 ? 0.544 -14.807 -6.479 1.00 96.00 88 ILE A CA 1
ATOM 702 C C . ILE A 1 88 ? 1.682 -13.972 -7.076 1.00 96.00 88 ILE A C 1
ATOM 704 O O . ILE A 1 88 ? 1.627 -13.602 -8.246 1.00 96.00 88 ILE A O 1
ATOM 708 N N . ARG A 1 89 ? 2.738 -13.699 -6.297 1.00 96.56 89 ARG A N 1
ATOM 709 C CA . ARG A 1 89 ? 3.896 -12.942 -6.796 1.00 96.56 89 ARG A CA 1
ATOM 710 C C . ARG A 1 89 ? 4.633 -13.682 -7.906 1.00 96.56 89 ARG A C 1
ATOM 712 O O . ARG A 1 89 ? 5.014 -13.047 -8.877 1.00 96.56 89 ARG A O 1
ATOM 719 N N . ALA A 1 90 ? 4.810 -14.996 -7.777 1.00 97.50 90 ALA A N 1
ATOM 720 C CA . ALA A 1 90 ? 5.461 -15.806 -8.802 1.00 97.50 90 ALA A CA 1
ATOM 721 C C . ALA A 1 90 ? 4.698 -15.751 -10.134 1.00 97.50 90 ALA A C 1
ATOM 723 O O . ALA A 1 90 ? 5.317 -15.514 -11.168 1.00 97.50 90 ALA A O 1
ATOM 724 N N . MET A 1 91 ? 3.365 -15.866 -10.100 1.00 98.19 91 MET A N 1
ATOM 725 C CA . MET A 1 91 ? 2.522 -15.720 -11.293 1.00 98.19 91 MET A CA 1
ATOM 726 C C . MET A 1 91 ? 2.663 -14.328 -11.920 1.00 98.19 91 MET A C 1
ATOM 728 O O . MET A 1 91 ? 2.918 -14.213 -13.112 1.00 98.19 91 MET A O 1
ATOM 732 N N . GLN A 1 92 ? 2.608 -13.266 -11.110 1.00 97.88 92 GLN A N 1
ATOM 733 C CA . GLN A 1 92 ? 2.809 -11.895 -11.598 1.00 97.88 92 GLN A CA 1
ATOM 734 C C . GLN A 1 92 ? 4.200 -11.684 -12.211 1.00 97.88 92 GLN A C 1
ATOM 736 O O . GLN A 1 92 ? 4.345 -10.952 -13.187 1.00 97.88 92 GLN A O 1
ATOM 741 N N . THR A 1 93 ? 5.237 -12.303 -11.639 1.00 98.06 93 THR A N 1
ATOM 742 C CA . THR A 1 93 ? 6.588 -12.272 -12.207 1.00 98.06 93 THR A CA 1
ATOM 743 C C . THR A 1 93 ? 6.634 -12.988 -13.551 1.00 98.06 93 THR A C 1
ATOM 745 O O . THR A 1 93 ? 7.227 -12.454 -14.481 1.00 98.06 93 THR A O 1
ATOM 748 N N . GLN A 1 94 ? 5.988 -14.147 -13.678 1.00 98.25 94 GLN A N 1
ATOM 749 C CA . GLN A 1 94 ? 5.922 -14.880 -14.940 1.00 98.25 94 GLN A CA 1
ATOM 750 C C . GLN A 1 94 ? 5.221 -14.063 -16.035 1.00 98.25 94 GLN A C 1
ATOM 752 O O . GLN A 1 94 ? 5.756 -13.944 -17.136 1.00 98.25 94 GLN A O 1
ATOM 757 N N . ASP A 1 95 ? 4.082 -13.445 -15.718 1.00 98.38 95 ASP A N 1
ATOM 758 C CA . ASP A 1 95 ? 3.360 -12.581 -16.657 1.00 98.38 95 ASP A CA 1
ATOM 759 C C . ASP A 1 95 ? 4.220 -11.383 -17.081 1.00 98.38 95 ASP A C 1
ATOM 761 O O . ASP A 1 95 ? 4.324 -11.069 -18.268 1.00 98.38 95 ASP A O 1
ATOM 765 N N . ARG A 1 96 ? 4.923 -10.755 -16.126 1.00 98.31 96 ARG A N 1
ATOM 766 C CA . ARG A 1 96 ? 5.871 -9.674 -16.425 1.00 98.31 96 ARG A CA 1
ATOM 767 C C . ARG A 1 96 ? 6.995 -10.151 -17.344 1.00 98.31 96 ARG A C 1
ATOM 769 O O . ARG A 1 96 ? 7.343 -9.435 -18.272 1.00 98.31 96 ARG A O 1
ATOM 776 N N . CYS A 1 97 ? 7.564 -11.334 -17.119 1.00 98.38 97 CYS A N 1
ATOM 777 C CA . CYS A 1 97 ? 8.607 -11.872 -17.993 1.00 98.38 97 CYS A CA 1
ATOM 778 C C . CYS A 1 97 ? 8.116 -12.005 -19.441 1.00 98.38 97 CYS A C 1
ATOM 780 O O . CYS A 1 97 ? 8.826 -11.585 -20.350 1.00 98.38 97 CYS A O 1
ATOM 782 N N . ALA A 1 98 ? 6.893 -12.497 -19.656 1.00 98.06 98 ALA A N 1
ATOM 783 C CA . ALA A 1 98 ? 6.316 -12.601 -20.996 1.00 98.06 98 ALA A CA 1
ATOM 784 C C . ALA A 1 98 ? 6.130 -11.224 -21.665 1.00 98.06 98 ALA A C 1
ATOM 786 O O . ALA A 1 98 ? 6.432 -11.050 -22.846 1.00 98.06 98 ALA A O 1
ATOM 787 N N . GLU A 1 99 ? 5.669 -10.220 -20.914 1.00 98.12 99 GLU A N 1
ATOM 788 C CA . GLU A 1 99 ? 5.579 -8.842 -21.414 1.00 98.12 99 GLU A CA 1
ATOM 789 C C . GLU A 1 99 ? 6.957 -8.268 -21.779 1.00 98.12 99 GLU A C 1
ATOM 791 O O . GLU A 1 99 ? 7.117 -7.631 -22.826 1.00 98.12 99 GLU A O 1
ATOM 796 N N . GLU A 1 100 ? 7.959 -8.508 -20.933 1.00 98.38 100 GLU A N 1
ATOM 797 C CA . GLU A 1 100 ? 9.327 -8.033 -21.131 1.00 98.38 100 GLU A CA 1
ATOM 798 C C . GLU A 1 100 ? 9.992 -8.674 -22.349 1.00 98.38 100 GLU A C 1
ATOM 800 O O . GLU A 1 100 ? 10.655 -7.977 -23.112 1.00 98.38 100 GLU A O 1
ATOM 805 N N . GLU A 1 101 ? 9.765 -9.959 -22.610 1.00 98.38 101 GLU A N 1
ATOM 806 C CA . GLU A 1 101 ? 10.256 -10.616 -23.826 1.00 98.38 101 GLU A CA 1
ATOM 807 C C . GLU A 1 101 ? 9.717 -9.945 -25.096 1.00 98.38 101 GLU A C 1
ATOM 809 O O . GLU A 1 101 ? 10.476 -9.641 -26.023 1.00 98.38 101 GLU A O 1
ATOM 814 N N . VAL A 1 102 ? 8.416 -9.636 -25.127 1.00 98.25 102 VAL A N 1
ATOM 815 C CA . VAL A 1 102 ? 7.795 -8.922 -26.253 1.00 98.25 102 VAL A CA 1
ATOM 816 C C . VAL A 1 102 ? 8.383 -7.517 -26.400 1.00 98.25 102 VAL A C 1
ATOM 818 O O . VAL A 1 102 ? 8.631 -7.063 -27.523 1.00 98.25 102 VAL A O 1
ATOM 821 N N . ARG A 1 103 ? 8.621 -6.817 -25.286 1.00 98.31 103 ARG A N 1
ATOM 822 C CA . ARG A 1 103 ? 9.244 -5.487 -25.285 1.00 98.31 103 ARG A CA 1
ATOM 823 C C . ARG A 1 103 ? 10.668 -5.538 -25.840 1.00 98.31 103 ARG A C 1
ATOM 825 O O . ARG A 1 103 ? 10.981 -4.785 -26.762 1.00 98.31 103 ARG A O 1
ATOM 832 N N . LEU A 1 104 ? 11.490 -6.461 -25.349 1.00 98.44 104 LEU A N 1
ATOM 833 C CA . LEU A 1 104 ? 12.878 -6.642 -25.777 1.00 98.44 104 LEU A CA 1
ATOM 834 C C . LEU A 1 104 ? 12.978 -7.000 -27.263 1.00 98.44 104 LEU A C 1
ATOM 836 O O . LEU A 1 104 ? 13.822 -6.449 -27.966 1.00 98.44 104 LEU A O 1
ATOM 840 N N . ALA A 1 105 ? 12.089 -7.852 -27.780 1.00 98.38 105 ALA A N 1
ATOM 841 C CA . ALA A 1 105 ? 12.058 -8.185 -29.205 1.00 98.38 105 ALA A CA 1
ATOM 842 C C . ALA A 1 105 ? 11.793 -6.952 -30.092 1.00 98.38 105 ALA A C 1
ATOM 844 O O . ALA A 1 105 ? 12.405 -6.786 -31.155 1.00 98.38 105 ALA A O 1
ATOM 845 N N . ARG A 1 106 ? 10.905 -6.052 -29.648 1.00 98.12 106 ARG A N 1
ATOM 846 C CA . ARG A 1 106 ? 10.630 -4.784 -30.343 1.00 98.12 106 ARG A CA 1
ATOM 847 C C . ARG A 1 106 ? 11.833 -3.849 -30.288 1.00 98.12 106 ARG A C 1
ATOM 849 O O . ARG A 1 106 ? 12.220 -3.304 -31.318 1.00 98.12 106 ARG A O 1
ATOM 856 N N . GLU A 1 107 ? 12.435 -3.685 -29.114 1.00 98.31 107 GLU A N 1
ATOM 857 C CA . GLU A 1 107 ? 13.620 -2.840 -28.930 1.00 98.31 107 GLU A CA 1
ATOM 858 C C . GLU A 1 107 ? 14.791 -3.327 -29.789 1.00 98.31 107 GLU A C 1
ATOM 860 O O . GLU A 1 107 ? 15.394 -2.534 -30.514 1.00 98.31 107 GLU A O 1
ATOM 865 N N . TRP A 1 108 ? 15.044 -4.637 -29.802 1.00 98.25 108 TRP A N 1
ATOM 866 C CA . TRP A 1 108 ? 16.058 -5.262 -30.650 1.00 98.25 108 TRP A CA 1
ATOM 867 C C . TRP A 1 108 ? 15.837 -4.959 -32.135 1.00 98.25 108 TRP A C 1
ATOM 869 O O . TRP A 1 108 ? 16.757 -4.538 -32.839 1.00 98.25 108 TRP A O 1
ATOM 879 N N . THR A 1 109 ? 14.600 -5.126 -32.609 1.00 98.19 109 THR A N 1
ATOM 880 C CA . THR A 1 109 ? 14.234 -4.854 -34.006 1.00 98.19 109 THR A CA 1
ATOM 881 C C . THR A 1 109 ? 14.457 -3.384 -34.362 1.00 98.19 109 THR A C 1
ATOM 883 O O . THR A 1 109 ? 15.042 -3.080 -35.403 1.00 98.19 109 THR A O 1
ATOM 886 N N . ASN A 1 110 ? 14.049 -2.470 -33.479 1.00 97.94 110 ASN A N 1
ATOM 887 C CA . ASN A 1 110 ? 14.202 -1.032 -33.686 1.00 97.94 110 ASN A CA 1
ATOM 888 C C . ASN A 1 110 ? 15.677 -0.617 -33.742 1.00 97.94 110 ASN A C 1
ATOM 890 O O . ASN A 1 110 ? 16.070 0.112 -34.653 1.00 97.94 110 ASN A O 1
ATOM 894 N N . ILE A 1 111 ? 16.505 -1.112 -32.815 1.00 98.25 111 ILE A N 1
ATOM 895 C CA . ILE A 1 111 ? 17.949 -0.836 -32.793 1.00 98.25 111 ILE A CA 1
ATOM 896 C C . ILE A 1 111 ? 18.616 -1.384 -34.058 1.00 98.25 111 ILE A C 1
ATOM 898 O O . ILE A 1 111 ? 19.415 -0.687 -34.684 1.00 98.25 111 ILE A O 1
ATOM 902 N N . GLY A 1 112 ? 18.267 -2.605 -34.471 1.00 97.88 112 GLY A N 1
ATOM 903 C CA . GLY A 1 112 ? 18.790 -3.211 -35.695 1.00 97.88 112 GLY A CA 1
ATOM 904 C C . GLY A 1 112 ? 18.445 -2.398 -36.945 1.00 97.88 112 GLY A C 1
ATOM 905 O O . GLY A 1 112 ? 19.327 -2.113 -37.760 1.00 97.88 112 GLY A O 1
ATOM 906 N N . ALA A 1 113 ? 17.184 -1.978 -37.079 1.00 97.62 113 ALA A N 1
ATOM 907 C CA . ALA A 1 113 ? 16.729 -1.150 -38.192 1.00 97.62 113 ALA A CA 1
ATOM 908 C C . ALA A 1 113 ? 17.448 0.207 -38.224 1.00 97.62 113 ALA A C 1
ATOM 910 O O . ALA A 1 113 ? 17.973 0.592 -39.272 1.00 97.62 113 ALA A O 1
ATOM 911 N N . TRP A 1 114 ? 17.535 0.882 -37.074 1.00 98.00 114 TRP A N 1
ATOM 912 C CA . TRP A 1 114 ? 18.243 2.153 -36.937 1.00 98.00 114 TRP A CA 1
ATOM 913 C C . TRP A 1 114 ? 19.728 2.024 -37.300 1.00 98.00 114 TRP A C 1
ATOM 915 O O . TRP A 1 114 ? 20.246 2.806 -38.094 1.00 98.00 114 TRP A O 1
ATOM 925 N N . HIS A 1 115 ? 20.412 0.991 -36.805 1.00 98.00 115 HIS A N 1
ATOM 926 C CA . HIS A 1 115 ? 21.828 0.771 -37.100 1.00 98.00 115 HIS A CA 1
ATOM 927 C C . HIS A 1 115 ? 22.078 0.521 -38.595 1.00 98.00 115 HIS A C 1
ATOM 929 O O . HIS A 1 115 ? 23.045 1.033 -39.163 1.00 98.00 115 HIS A O 1
ATOM 935 N N . VAL A 1 116 ? 21.203 -0.236 -39.267 1.00 98.00 116 VAL A N 1
ATOM 936 C CA . VAL A 1 116 ? 21.300 -0.439 -40.721 1.00 98.00 116 VAL A CA 1
ATOM 937 C C . VAL A 1 116 ? 21.057 0.866 -41.478 1.00 98.00 116 VAL A C 1
ATOM 939 O O . VAL A 1 116 ? 21.794 1.144 -42.428 1.00 98.00 116 VAL A O 1
ATOM 942 N N . SER A 1 117 ? 20.060 1.668 -41.086 1.00 97.31 117 SER A N 1
ATOM 943 C CA . SER A 1 117 ? 19.824 2.967 -41.727 1.00 97.31 117 SER A CA 1
ATOM 944 C C . SER A 1 117 ? 21.002 3.917 -41.537 1.00 97.31 117 SER A C 1
ATOM 946 O O . SER A 1 117 ? 21.445 4.520 -42.512 1.00 97.31 117 SER A O 1
ATOM 948 N N . GLU A 1 118 ? 21.563 3.975 -40.330 1.00 97.56 118 GLU A N 1
ATOM 949 C CA . GLU A 1 118 ? 22.684 4.854 -39.999 1.00 97.56 118 GLU A CA 1
ATOM 950 C C . GLU A 1 118 ? 23.929 4.470 -40.802 1.00 97.56 118 GLU A C 1
ATOM 952 O O . GLU A 1 118 ? 24.533 5.296 -41.485 1.00 97.56 118 GLU A O 1
ATOM 957 N N . ARG A 1 119 ? 24.259 3.173 -40.843 1.00 96.94 119 ARG A N 1
ATOM 958 C CA . ARG A 1 119 ? 25.375 2.673 -41.655 1.00 96.94 119 ARG A CA 1
ATOM 959 C C . ARG A 1 119 ? 25.219 2.993 -43.138 1.00 96.94 119 ARG A C 1
ATOM 961 O O . ARG A 1 119 ? 26.209 3.309 -43.794 1.00 96.94 119 ARG A O 1
ATOM 968 N N . ARG A 1 120 ? 24.003 2.883 -43.683 1.00 96.44 120 ARG A N 1
ATOM 96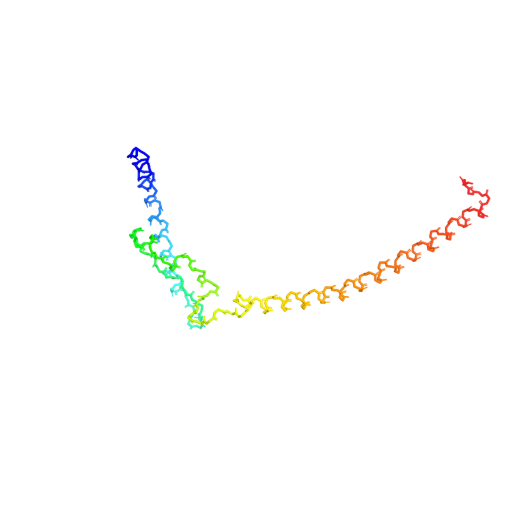9 C CA . ARG A 1 120 ? 23.732 3.231 -45.087 1.00 96.44 120 ARG A CA 1
ATOM 970 C C . ARG A 1 120 ? 23.903 4.725 -45.336 1.00 96.44 120 ARG A C 1
ATOM 972 O O . ARG A 1 120 ? 24.486 5.081 -46.354 1.00 96.44 120 ARG A O 1
ATOM 979 N N . ALA A 1 121 ? 23.436 5.573 -44.422 1.00 94.69 121 ALA A N 1
ATOM 980 C CA . ALA A 1 121 ? 23.600 7.019 -44.520 1.00 94.69 121 ALA A CA 1
ATOM 981 C C . ALA A 1 121 ? 25.086 7.417 -44.518 1.00 94.69 121 ALA A C 1
ATOM 983 O O . ALA A 1 121 ? 25.521 8.152 -45.402 1.00 94.69 121 ALA A O 1
ATOM 984 N N . VAL A 1 122 ? 25.883 6.850 -43.605 1.00 94.94 122 VAL A N 1
ATOM 985 C CA . VAL A 1 122 ? 27.337 7.084 -43.540 1.00 94.94 122 VAL A CA 1
ATOM 986 C C . VAL A 1 122 ? 28.043 6.598 -44.809 1.00 94.94 122 VAL A C 1
ATOM 988 O O . VAL A 1 122 ? 28.847 7.325 -45.387 1.00 94.94 122 VAL A O 1
ATOM 991 N N . ALA A 1 123 ? 27.724 5.393 -45.293 1.00 94.50 123 ALA A N 1
ATOM 992 C CA . ALA A 1 123 ? 28.303 4.872 -46.532 1.00 94.50 123 ALA A CA 1
ATOM 993 C C . ALA A 1 123 ? 27.962 5.744 -47.753 1.00 94.50 123 ALA A C 1
ATOM 995 O O . ALA A 1 123 ? 28.826 5.991 -48.593 1.00 94.50 123 ALA A O 1
ATOM 996 N N . ALA A 1 124 ? 26.724 6.239 -47.838 1.00 92.88 124 ALA A N 1
ATOM 997 C CA . ALA A 1 124 ? 26.302 7.149 -48.897 1.00 92.88 124 ALA A CA 1
ATOM 998 C C . ALA A 1 124 ? 27.020 8.507 -48.819 1.00 92.88 124 ALA A C 1
ATOM 1000 O O . ALA A 1 124 ? 27.394 9.051 -49.856 1.00 92.88 124 ALA A O 1
ATOM 1001 N N . ALA A 1 125 ? 27.252 9.032 -47.612 1.00 92.81 125 ALA A N 1
ATOM 1002 C CA . ALA A 1 125 ? 28.004 10.266 -47.405 1.00 92.81 125 ALA A CA 1
ATOM 1003 C C . ALA A 1 125 ? 29.462 10.126 -47.873 1.00 92.81 125 ALA A C 1
ATOM 1005 O O . ALA A 1 125 ? 29.921 10.945 -48.662 1.00 92.81 125 ALA A O 1
ATOM 1006 N N . MET A 1 126 ? 30.150 9.040 -47.498 1.00 90.94 126 MET A N 1
ATOM 1007 C CA . MET A 1 126 ? 31.529 8.774 -47.945 1.00 90.94 126 MET A CA 1
ATOM 1008 C C . MET A 1 126 ? 31.660 8.627 -49.469 1.00 90.94 126 MET A C 1
ATOM 1010 O O . MET A 1 126 ? 32.700 8.949 -50.036 1.00 90.94 126 MET A O 1
ATOM 1014 N N . GLY A 1 127 ? 30.624 8.120 -50.144 1.00 87.75 127 GLY A N 1
ATOM 1015 C CA . GLY A 1 127 ? 30.599 7.987 -51.602 1.00 87.75 127 GLY A CA 1
ATOM 1016 C C . GLY A 1 127 ? 30.223 9.269 -52.354 1.00 87.75 127 GLY A C 1
ATOM 1017 O O . GLY A 1 127 ? 30.296 9.285 -53.582 1.00 87.75 127 GLY A O 1
ATOM 1018 N N . ASN A 1 128 ? 29.798 10.327 -51.656 1.00 85.81 128 ASN A N 1
ATOM 1019 C CA . ASN A 1 128 ? 29.383 11.580 -52.273 1.00 85.81 128 ASN A CA 1
ATOM 1020 C C . ASN A 1 128 ? 30.545 12.596 -52.265 1.00 85.81 128 ASN A C 1
ATOM 1022 O O . ASN A 1 128 ? 30.909 13.085 -51.198 1.00 85.81 128 ASN A O 1
ATOM 1026 N N . PRO A 1 129 ? 31.081 12.995 -53.433 1.00 74.31 129 PRO A N 1
ATOM 1027 C CA . PRO A 1 129 ? 32.209 13.927 -53.523 1.00 74.31 129 PRO A CA 1
ATOM 1028 C C . PRO A 1 129 ? 31.899 15.359 -53.048 1.00 74.31 129 PRO A C 1
ATOM 1030 O O . PRO A 1 129 ? 32.815 16.165 -52.924 1.00 74.31 129 PRO A O 1
ATOM 1033 N N . GLN A 1 130 ? 30.629 15.698 -52.794 1.00 77.44 130 GLN A N 1
ATOM 1034 C CA . GLN A 1 130 ? 30.215 16.971 -52.184 1.00 77.44 130 GLN A CA 1
ATOM 1035 C C . GLN A 1 130 ? 29.960 16.866 -50.672 1.00 77.44 130 GLN A C 1
ATOM 1037 O O . GLN A 1 130 ? 29.586 17.854 -50.039 1.00 77.44 130 GLN A O 1
ATOM 1042 N N . SER A 1 131 ? 30.103 15.676 -50.086 1.00 68.56 131 SER A N 1
ATOM 1043 C CA . SER A 1 131 ? 29.949 15.488 -48.648 1.00 68.56 131 SER A CA 1
ATOM 1044 C C . SER A 1 131 ? 31.173 16.047 -47.926 1.00 68.56 131 SER A C 1
ATOM 1046 O O . SER A 1 131 ? 32.296 15.681 -48.247 1.00 68.56 131 SER A O 1
ATOM 1048 N N . ALA A 1 132 ? 30.969 16.953 -46.968 1.00 61.16 132 ALA A N 1
ATOM 1049 C CA . ALA A 1 132 ? 32.041 17.598 -46.204 1.00 61.16 132 ALA A CA 1
ATOM 1050 C C . ALA A 1 132 ? 32.545 16.737 -45.023 1.00 61.16 132 ALA A C 1
ATOM 1052 O O . ALA A 1 132 ? 32.828 17.278 -43.953 1.00 61.16 132 ALA A O 1
ATOM 1053 N N . PHE A 1 133 ? 32.591 15.413 -45.204 1.00 52.78 133 PHE A N 1
ATOM 1054 C CA . PHE A 1 133 ? 33.225 14.481 -44.267 1.00 52.78 133 PHE A CA 1
ATOM 1055 C C . PHE A 1 133 ? 34.669 14.199 -44.676 1.00 52.78 133 PHE A C 1
ATOM 1057 O O . PHE A 1 133 ? 34.926 14.097 -45.896 1.00 52.78 133 PHE A O 1
#

Secondary structure (DSSP, 8-state):
-HHHHHHHHHHHHHHHHHHHHHHHHHHHHHHHHHHH--TT--PPPPPPPPSSHHHHHT-GGGGS-TTT--SSSPPPHHHH-HHHHHHHHHHHHHHHHHHHHHHHHHHHHHHHHHHHHHHHHHHHHHT-TT---

Sequence (133 aa):
GTHMHQRTINAMKKRTPTITRAIKNYNALCQKLKRLRPSTSQFPLPEELSLDLKHLRNNDSLMRDVYIAAGDDDPPAWLTDVNVRKGIRAMQTQDRCAEEEVRLAREWTNIGAWHVSERRAVAAAMGNPQSAF

pLDDT: mean 87.23, std 11.74, range [52.12, 98.44]

Foldseek 3Di:
DVVVVVVVVVVVVVCLVVVLVVLVVVQVVLVVCVVVDDPPDPQDGDDRDDSPVVCVVPDCVVVDPCRQPVDPDDRDCCVVPPVVVVVVVVVVVVVVVVVVVVVVVVVVVVVVVVVVVVVVVVVVLVVDPPRPD

Organism: NCBI:txid1314781